Protein AF-A0A3B3WVB3-F1 (afdb_monomer)

Solvent-accessible surface area (backbone atoms only — not comparable to full-atom values): 8036 Å² total; per-residue (Å²): 135,64,78,87,47,50,48,36,30,40,28,69,39,79,25,58,67,78,44,79,56,101,88,48,78,43,59,56,75,70,96,62,85,46,55,27,73,80,72,82,45,94,49,14,42,35,35,38,33,52,75,89,47,76,46,78,79,45,75,54,79,73,88,63,89,49,87,64,60,77,67,52,72,73,58,56,55,59,60,57,53,55,56,53,51,53,54,52,52,54,51,50,52,49,50,47,50,53,49,50,48,55,45,50,54,49,55,49,48,52,56,56,53,53,55,58,61,58,61,59,60,59,60,60,54,59,59,57,66,74,63,60,90,132

Secondary structure (DSSP, 8-state):
--GGGEEEEETTEEE-EEEE-SS-EEE---SSPPPPTTSS-SSPEEEEEETTEEEEEEE-------TT----HHHHHHHHHHHHHHHHHHHHHHHHHHHHHHHHHHHHHHHHHHHHHHHHHHHHHHHHHSS---

Radius of gyration: 43.25 Å; Cα contacts (8 Å, |Δi|>4): 113; chains: 1; bounding box: 82×29×124 Å

Structure (mmCIF, N/CA/C/O backbone):
data_AF-A0A3B3WVB3-F1
#
_entry.id   AF-A0A3B3WVB3-F1
#
loop_
_atom_site.group_PDB
_atom_site.id
_atom_site.type_symbol
_atom_site.label_atom_id
_atom_site.label_alt_id
_atom_site.label_comp_id
_atom_site.label_asym_id
_atom_site.label_entity_id
_atom_site.label_seq_id
_atom_site.pdbx_PDB_ins_code
_atom_site.Cartn_x
_atom_site.Cartn_y
_atom_site.Cartn_z
_atom_site.occupancy
_atom_site.B_iso_or_equiv
_atom_site.auth_seq_id
_atom_site.auth_comp_id
_atom_site.auth_asym_id
_atom_site.auth_atom_id
_atom_site.pdbx_PDB_model_num
ATOM 1 N N . MET A 1 1 ? 21.097 -3.953 -38.690 1.00 52.19 1 MET A N 1
ATOM 2 C CA . MET A 1 1 ? 20.508 -3.409 -37.453 1.00 52.19 1 MET A CA 1
ATOM 3 C C . MET A 1 1 ? 21.150 -4.171 -36.307 1.00 52.19 1 MET A C 1
ATOM 5 O O . MET A 1 1 ? 20.924 -5.373 -36.227 1.00 52.19 1 MET A O 1
ATOM 9 N N . SER A 1 2 ? 22.062 -3.543 -35.557 1.00 60.41 2 SER A N 1
ATOM 10 C CA . SER A 1 2 ? 22.721 -4.203 -34.416 1.00 60.41 2 SER A CA 1
ATOM 11 C C . SER A 1 2 ? 21.809 -4.156 -33.194 1.00 60.41 2 SER A C 1
ATOM 13 O O . SER A 1 2 ? 21.059 -3.195 -33.027 1.00 60.41 2 SER A O 1
ATOM 15 N N . LYS A 1 3 ? 21.901 -5.164 -32.323 1.00 59.78 3 LYS A N 1
ATOM 16 C CA . LYS A 1 3 ? 21.184 -5.219 -31.040 1.00 59.78 3 LYS A CA 1
ATOM 17 C C . LYS A 1 3 ? 21.521 -4.018 -30.136 1.00 59.78 3 LYS A C 1
ATOM 19 O O . LYS A 1 3 ? 20.675 -3.591 -29.362 1.00 59.78 3 LYS A O 1
ATOM 24 N N . ASP A 1 4 ? 22.705 -3.427 -30.301 1.00 64.38 4 ASP A N 1
ATOM 25 C CA . ASP A 1 4 ? 23.217 -2.313 -29.483 1.00 64.38 4 ASP A CA 1
ATOM 26 C C . ASP A 1 4 ? 22.588 -0.941 -29.794 1.00 64.38 4 ASP A C 1
ATOM 28 O O . ASP A 1 4 ? 22.829 0.034 -29.079 1.00 64.38 4 ASP A O 1
ATOM 32 N N . GLU A 1 5 ? 21.797 -0.837 -30.867 1.00 70.44 5 GLU A N 1
ATOM 33 C CA . GLU A 1 5 ? 21.173 0.423 -31.294 1.00 70.44 5 GLU A CA 1
ATOM 34 C C . GLU A 1 5 ? 19.780 0.642 -30.675 1.00 70.44 5 GLU A C 1
ATOM 36 O O . GLU A 1 5 ? 19.206 1.726 -30.806 1.00 70.44 5 GLU A O 1
ATOM 41 N N . VAL A 1 6 ? 19.241 -0.361 -29.968 1.00 80.69 6 VAL A N 1
ATOM 42 C CA . VAL A 1 6 ? 17.904 -0.298 -29.368 1.00 80.69 6 VAL A CA 1
ATOM 43 C C . VAL A 1 6 ? 17.980 -0.294 -27.844 1.00 80.69 6 VAL A C 1
ATOM 45 O O . VAL A 1 6 ? 18.544 -1.202 -27.239 1.00 80.69 6 VAL A O 1
ATOM 48 N N . ARG A 1 7 ? 17.392 0.724 -27.212 1.00 85.44 7 ARG A N 1
ATOM 49 C CA . ARG A 1 7 ? 17.317 0.868 -25.751 1.00 85.44 7 ARG A CA 1
ATOM 50 C C . ARG A 1 7 ? 15.869 1.070 -25.336 1.00 85.44 7 ARG A C 1
ATOM 52 O O . ARG A 1 7 ? 15.182 1.892 -25.931 1.00 85.44 7 ARG A O 1
ATOM 59 N N . ALA A 1 8 ? 15.405 0.355 -24.319 1.00 88.00 8 ALA A N 1
ATOM 60 C CA . ALA A 1 8 ? 14.103 0.597 -23.708 1.00 88.00 8 ALA A CA 1
ATOM 61 C C . ALA A 1 8 ? 14.301 1.242 -22.333 1.00 88.00 8 ALA A C 1
ATOM 63 O O . ALA A 1 8 ? 15.262 0.938 -21.631 1.00 88.00 8 ALA A O 1
ATOM 64 N N . ARG A 1 9 ? 13.401 2.144 -21.955 1.00 87.81 9 ARG A N 1
ATOM 65 C CA . ARG A 1 9 ? 13.393 2.841 -20.670 1.00 87.81 9 ARG A CA 1
ATOM 66 C C . ARG A 1 9 ? 11.981 2.861 -20.120 1.00 87.81 9 ARG A C 1
ATOM 68 O O . ARG A 1 9 ? 11.043 3.174 -20.846 1.00 87.81 9 ARG A O 1
ATOM 75 N N . LEU A 1 10 ? 11.843 2.568 -18.839 1.00 88.69 10 LEU A N 1
ATOM 76 C CA . LEU A 1 10 ? 10.585 2.588 -18.121 1.00 88.69 10 LEU A CA 1
ATOM 77 C C . LEU A 1 10 ? 10.697 3.585 -16.969 1.00 88.69 10 LEU A C 1
ATOM 79 O O . LEU A 1 10 ? 11.383 3.319 -15.988 1.00 88.69 10 LEU A O 1
ATOM 83 N N . GLY A 1 11 ? 10.042 4.741 -17.093 1.00 85.75 11 GLY A N 1
ATOM 84 C CA . GLY A 1 11 ? 10.223 5.813 -16.113 1.00 85.75 11 GLY A CA 1
ATOM 85 C C . GLY A 1 11 ? 11.697 6.221 -16.014 1.00 85.75 11 GLY A C 1
ATOM 86 O O . GLY A 1 11 ? 12.328 6.489 -17.040 1.00 85.75 11 GLY A O 1
ATOM 87 N N . ASP A 1 12 ? 12.228 6.272 -14.794 1.00 83.50 12 ASP A N 1
ATOM 88 C CA . ASP A 1 12 ? 13.625 6.609 -14.488 1.00 83.50 12 ASP A CA 1
ATOM 89 C C . ASP A 1 12 ? 14.625 5.445 -14.637 1.00 83.50 12 ASP A C 1
ATOM 91 O O . ASP A 1 12 ? 15.833 5.677 -14.595 1.00 83.50 12 ASP A O 1
ATOM 95 N N . GLN A 1 13 ? 14.151 4.219 -14.876 1.00 83.62 13 GLN A N 1
ATOM 96 C CA . GLN A 1 13 ? 14.979 3.013 -14.997 1.00 83.62 13 GLN A CA 1
ATOM 97 C C . GLN A 1 13 ? 15.112 2.537 -16.450 1.00 83.62 13 GLN A C 1
ATOM 99 O O . GLN A 1 13 ? 14.151 2.538 -17.223 1.00 83.62 13 GLN A O 1
ATOM 104 N N . ASP A 1 14 ? 16.303 2.069 -16.831 1.00 84.38 14 ASP A N 1
ATOM 105 C CA . ASP A 1 14 ? 16.532 1.439 -18.136 1.00 84.38 14 ASP A CA 1
ATOM 106 C C . ASP A 1 14 ? 16.089 -0.038 -18.119 1.00 84.38 14 ASP A C 1
ATOM 108 O O . ASP A 1 14 ? 16.286 -0.758 -17.143 1.00 84.38 14 ASP A O 1
ATOM 112 N N . CYS A 1 15 ? 15.488 -0.496 -19.217 1.00 85.31 15 CYS A N 1
ATOM 113 C CA . CYS A 1 15 ? 14.965 -1.849 -19.391 1.00 85.31 15 CYS A CA 1
ATOM 114 C C . CYS A 1 15 ? 15.835 -2.590 -20.420 1.00 85.31 15 CYS A C 1
ATOM 116 O O . CYS A 1 15 ? 15.864 -2.232 -21.604 1.00 85.31 15 CYS A O 1
ATOM 118 N N . GLU A 1 16 ? 16.599 -3.593 -19.976 1.00 80.50 16 GLU A N 1
ATOM 119 C CA . GLU A 1 16 ? 17.573 -4.280 -20.832 1.00 80.50 16 GLU A CA 1
ATOM 120 C C . GLU A 1 16 ? 16.869 -5.140 -21.895 1.00 80.50 16 GLU A C 1
ATOM 122 O O . GLU A 1 16 ? 16.019 -5.984 -21.600 1.00 80.50 16 GLU A O 1
ATOM 127 N N . VAL A 1 17 ? 17.248 -4.949 -23.162 1.00 82.56 17 VAL A N 1
ATOM 128 C CA . VAL A 1 17 ? 16.674 -5.683 -24.294 1.00 82.56 17 VAL A CA 1
ATOM 129 C C . VAL A 1 17 ? 17.338 -7.058 -24.414 1.00 82.56 17 VAL A C 1
ATOM 131 O O . VAL A 1 17 ? 18.475 -7.189 -24.877 1.00 82.56 17 VAL A O 1
ATOM 134 N N . LYS A 1 18 ? 16.619 -8.117 -24.028 1.00 76.06 18 LYS A N 1
ATOM 135 C CA . LYS A 1 18 ? 17.126 -9.498 -24.085 1.00 76.06 18 LYS A CA 1
ATOM 136 C C . LYS A 1 18 ? 17.084 -10.053 -25.505 1.00 76.06 18 LYS A C 1
ATOM 138 O O . LYS A 1 18 ? 18.097 -10.567 -25.991 1.00 76.06 18 LYS A O 1
ATOM 143 N N . THR A 1 19 ? 15.964 -9.860 -26.197 1.00 71.06 19 THR A N 1
ATOM 144 C CA . THR A 1 19 ? 15.751 -10.385 -27.551 1.00 71.06 19 THR A CA 1
ATOM 145 C C . THR A 1 19 ? 15.256 -9.285 -28.473 1.00 71.06 19 THR A C 1
ATOM 147 O O . THR A 1 19 ? 14.288 -8.593 -28.165 1.00 71.06 19 THR A O 1
ATOM 150 N N . LEU A 1 20 ? 15.919 -9.154 -29.620 1.00 71.81 20 LEU A N 1
ATOM 151 C CA . LEU A 1 20 ? 15.494 -8.293 -30.713 1.00 71.81 20 LEU A CA 1
ATOM 152 C C . LEU A 1 20 ? 15.250 -9.179 -31.933 1.00 71.81 20 LEU A C 1
ATOM 154 O O . LEU A 1 20 ? 16.194 -9.695 -32.529 1.00 71.81 20 LEU A O 1
ATOM 158 N N . ASP A 1 21 ? 13.982 -9.368 -32.272 1.00 73.69 21 ASP A N 1
ATOM 159 C CA . ASP A 1 21 ? 13.562 -9.953 -33.539 1.00 73.69 21 ASP A CA 1
ATOM 160 C C . ASP A 1 21 ? 13.239 -8.829 -34.543 1.00 73.69 21 ASP A C 1
ATOM 162 O O . ASP A 1 21 ? 13.181 -7.650 -34.193 1.00 73.69 21 ASP A O 1
ATOM 166 N N . ARG A 1 22 ? 13.008 -9.166 -35.816 1.00 70.88 22 ARG A N 1
ATOM 167 C CA . ARG A 1 22 ? 12.705 -8.189 -36.879 1.00 70.88 22 ARG A CA 1
ATOM 168 C C . ARG A 1 22 ? 11.454 -7.351 -36.597 1.00 70.88 22 ARG A C 1
ATOM 170 O O . ARG A 1 22 ? 11.323 -6.269 -37.157 1.00 70.88 22 ARG A O 1
ATOM 177 N N . THR A 1 23 ? 10.535 -7.871 -35.785 1.00 74.62 23 THR A N 1
ATOM 178 C CA . THR A 1 23 ? 9.225 -7.262 -35.492 1.00 74.62 23 THR A CA 1
ATOM 179 C C . THR A 1 23 ? 8.881 -7.206 -34.004 1.00 74.62 23 THR A C 1
ATOM 181 O O . THR A 1 23 ? 7.932 -6.520 -33.640 1.00 74.62 23 THR A O 1
ATOM 184 N N . HIS A 1 24 ? 9.646 -7.883 -33.142 1.00 79.06 24 HIS A N 1
ATOM 185 C CA . HIS A 1 24 ? 9.355 -7.984 -31.714 1.00 79.06 24 HIS A CA 1
ATOM 186 C C . HIS A 1 24 ? 10.592 -7.654 -30.888 1.00 79.06 24 HIS A C 1
ATOM 188 O O . HIS A 1 24 ? 11.691 -8.139 -31.160 1.00 79.06 24 HIS A O 1
ATOM 194 N N . LEU A 1 25 ? 10.393 -6.847 -29.853 1.00 81.81 25 LEU A N 1
ATOM 195 C CA . LEU A 1 25 ? 11.404 -6.526 -28.861 1.00 81.81 25 LEU A CA 1
ATOM 196 C C . LEU A 1 25 ? 10.938 -7.057 -27.512 1.00 81.81 25 LEU A C 1
ATOM 198 O O . LEU A 1 25 ? 9.838 -6.738 -27.066 1.00 81.81 25 LEU A O 1
ATOM 202 N N . TYR A 1 26 ? 11.793 -7.848 -26.872 1.00 84.12 26 TYR A N 1
ATOM 203 C CA . TYR A 1 26 ? 11.565 -8.358 -25.527 1.00 84.12 26 TYR A CA 1
ATOM 204 C C . TYR A 1 26 ? 12.550 -7.704 -24.570 1.00 84.12 26 TYR A C 1
ATOM 206 O O . TYR A 1 26 ? 13.771 -7.832 -24.724 1.00 84.12 26 TYR A O 1
ATOM 214 N N . CYS A 1 27 ? 12.004 -7.015 -23.578 1.00 85.75 27 CYS A N 1
ATOM 215 C CA . CYS A 1 27 ? 12.748 -6.366 -22.514 1.00 85.75 27 CYS A CA 1
ATOM 216 C C . CYS A 1 27 ? 12.283 -6.901 -21.158 1.00 85.75 27 CYS A C 1
ATOM 218 O O . CYS A 1 27 ? 11.111 -7.247 -20.996 1.00 85.75 27 CYS A O 1
ATOM 220 N N . GLU A 1 28 ? 13.208 -6.995 -20.209 1.00 84.81 28 GLU A N 1
ATOM 221 C CA . GLU A 1 28 ? 12.916 -7.480 -18.863 1.00 84.81 28 GLU A CA 1
ATOM 222 C C . GLU A 1 28 ? 12.619 -6.290 -17.939 1.00 84.81 28 GLU A C 1
ATOM 224 O O . GLU A 1 28 ? 13.526 -5.496 -17.673 1.00 84.81 28 GLU A O 1
ATOM 229 N N . PRO A 1 29 ? 11.360 -6.115 -17.496 1.00 84.38 29 PRO A N 1
ATOM 230 C CA . PRO A 1 29 ? 10.999 -5.009 -16.622 1.00 84.38 29 PRO A CA 1
ATOM 231 C C . PRO A 1 29 ? 11.714 -5.100 -15.260 1.00 84.38 29 PRO A C 1
ATOM 233 O O . PRO A 1 29 ? 11.936 -6.206 -14.767 1.00 84.38 29 PRO A O 1
ATOM 236 N N . PRO A 1 30 ? 12.029 -3.963 -14.610 1.00 83.25 30 PRO A N 1
ATOM 237 C CA . PRO A 1 30 ? 12.534 -3.963 -13.239 1.00 83.25 30 PRO A CA 1
ATOM 238 C C . PRO A 1 30 ? 11.512 -4.579 -12.273 1.00 83.25 30 PRO A C 1
ATOM 240 O O . PRO A 1 30 ? 10.304 -4.443 -12.477 1.00 83.25 30 PRO A O 1
ATOM 243 N N . GLU A 1 31 ? 12.009 -5.223 -11.209 1.00 80.12 31 GLU A N 1
ATOM 244 C CA . GLU A 1 31 ? 11.203 -5.926 -10.193 1.00 80.12 31 GLU A CA 1
ATOM 245 C C . GLU A 1 31 ? 10.248 -4.986 -9.440 1.00 80.12 31 GLU A C 1
ATOM 247 O O . GLU A 1 31 ? 9.122 -5.359 -9.124 1.00 80.12 31 GLU A O 1
ATOM 252 N N . ASN A 1 32 ? 10.678 -3.743 -9.203 1.00 79.25 32 ASN A N 1
ATOM 253 C CA . ASN A 1 32 ? 9.873 -2.703 -8.570 1.00 79.25 32 ASN A CA 1
ATOM 254 C C . ASN A 1 32 ? 9.501 -1.625 -9.589 1.00 79.25 32 ASN A C 1
ATOM 256 O O . ASN A 1 32 ? 10.335 -1.236 -10.410 1.00 79.25 32 ASN A O 1
ATOM 260 N N . GLN A 1 33 ? 8.269 -1.116 -9.502 1.00 80.62 33 GLN A N 1
ATOM 261 C CA . GLN A 1 33 ? 7.782 -0.068 -10.395 1.00 80.62 33 GLN A CA 1
ATOM 262 C C . GLN A 1 33 ? 8.603 1.228 -10.212 1.00 80.62 33 GLN A C 1
ATOM 264 O O . GLN A 1 33 ? 8.625 1.776 -9.107 1.00 80.62 33 GLN A O 1
ATOM 269 N N . PRO A 1 34 ? 9.278 1.719 -11.270 1.00 79.75 34 PRO A N 1
ATOM 270 C CA . PRO A 1 34 ? 10.080 2.939 -11.218 1.00 79.75 34 PRO A CA 1
ATOM 271 C C . PRO A 1 34 ? 9.225 4.204 -11.132 1.00 79.75 34 PRO A C 1
ATOM 273 O O . PRO A 1 34 ? 8.050 4.212 -11.510 1.00 79.75 34 PRO A O 1
ATOM 276 N N . LEU A 1 35 ? 9.839 5.298 -10.680 1.00 76.50 35 LEU A N 1
ATOM 277 C CA . LEU A 1 35 ? 9.194 6.609 -10.627 1.00 76.50 35 LEU A CA 1
ATOM 278 C C . LEU A 1 35 ? 9.106 7.215 -12.036 1.00 76.50 35 LEU A C 1
ATOM 280 O O . LEU A 1 35 ? 9.866 6.875 -12.948 1.00 76.50 35 LEU A O 1
ATOM 284 N N . SER A 1 36 ? 8.164 8.139 -12.238 1.00 79.50 36 SER A N 1
ATOM 285 C CA . SER A 1 36 ? 8.129 8.910 -13.480 1.00 79.50 36 SER A CA 1
ATOM 286 C C . SER A 1 36 ? 9.324 9.869 -13.549 1.00 79.50 36 SER A C 1
ATOM 288 O O . SER A 1 36 ? 9.670 10.521 -12.567 1.00 79.50 36 SER A O 1
ATOM 290 N N . VAL A 1 37 ? 9.945 9.981 -14.729 1.00 75.62 37 VAL A N 1
ATOM 291 C CA . VAL A 1 37 ? 11.120 10.853 -14.955 1.00 75.62 37 VAL A CA 1
ATOM 292 C C . VAL A 1 37 ? 10.814 12.317 -14.645 1.00 75.62 37 VAL A C 1
ATOM 294 O O . VAL A 1 37 ? 11.661 13.032 -14.120 1.00 75.62 37 VAL A O 1
ATOM 297 N N . ASP A 1 38 ? 9.600 12.755 -14.973 1.00 70.69 38 ASP A N 1
ATOM 298 C CA . ASP A 1 38 ? 9.217 14.166 -14.934 1.00 70.69 38 ASP A CA 1
ATOM 299 C C . ASP A 1 38 ? 8.469 14.543 -13.643 1.00 70.69 38 ASP A C 1
ATOM 301 O O . ASP A 1 38 ? 8.072 15.696 -13.483 1.00 70.69 38 ASP A O 1
ATOM 305 N N . GLY A 1 39 ? 8.206 13.582 -12.742 1.00 67.69 39 GLY A N 1
ATOM 306 C CA . GLY A 1 39 ? 7.404 13.786 -11.526 1.00 67.69 39 GLY A CA 1
ATOM 307 C C . GLY A 1 39 ? 5.964 14.262 -11.780 1.00 67.69 39 GLY A C 1
ATOM 308 O O . GLY A 1 39 ? 5.241 14.590 -10.844 1.00 67.69 39 GLY A O 1
ATOM 309 N N . SER A 1 40 ? 5.547 14.328 -13.047 1.00 67.12 40 SER A N 1
ATOM 310 C CA . SER A 1 40 ? 4.257 14.856 -13.496 1.00 67.12 40 SER A CA 1
ATOM 311 C C . SER A 1 40 ? 3.137 13.823 -13.418 1.00 67.12 40 SER A C 1
ATOM 313 O O . SER A 1 40 ? 1.964 14.182 -13.375 1.00 67.12 40 SER A O 1
ATOM 315 N N . SER A 1 41 ? 3.501 12.542 -13.428 1.00 66.25 41 SER A N 1
ATOM 316 C CA . SER A 1 41 ? 2.580 11.409 -13.430 1.00 66.25 41 SER A CA 1
ATOM 317 C C . SER A 1 41 ? 2.965 10.434 -12.328 1.00 66.25 41 SER A C 1
ATOM 319 O O . SER A 1 41 ? 4.145 10.189 -12.091 1.00 66.25 41 SER A O 1
ATOM 321 N N . GLU A 1 42 ? 1.976 9.847 -11.668 1.00 72.38 42 GLU A N 1
ATOM 322 C CA . GLU A 1 42 ? 2.197 8.816 -10.645 1.00 72.38 42 GLU A CA 1
ATOM 323 C C . GLU A 1 42 ? 2.680 7.487 -11.262 1.00 72.38 42 GLU A C 1
ATOM 325 O O . GLU A 1 42 ? 3.256 6.645 -10.583 1.00 72.38 42 GLU A O 1
ATOM 330 N N . LEU A 1 43 ? 2.493 7.323 -12.577 1.00 80.81 43 LEU A N 1
ATOM 331 C CA . LEU A 1 43 ? 2.819 6.119 -13.339 1.00 80.81 43 LEU A CA 1
ATOM 332 C C . LEU A 1 43 ? 4.044 6.342 -14.253 1.00 80.81 43 LEU A C 1
ATOM 334 O O . LEU A 1 43 ? 4.123 7.382 -14.920 1.00 80.81 43 LEU A O 1
ATOM 338 N N . PRO A 1 44 ? 4.982 5.378 -14.344 1.00 84.88 44 PRO A N 1
ATOM 339 C CA . PRO A 1 44 ? 6.100 5.430 -15.277 1.00 84.88 44 PRO A CA 1
ATOM 340 C C . PRO A 1 44 ? 5.636 5.217 -16.723 1.00 84.88 44 PRO A C 1
ATOM 342 O O . PRO A 1 44 ? 4.753 4.407 -17.009 1.00 84.88 44 PRO A O 1
ATOM 345 N N . MET A 1 45 ? 6.275 5.925 -17.657 1.00 86.06 45 MET A N 1
ATOM 346 C CA . MET A 1 45 ? 6.034 5.778 -19.093 1.00 86.06 45 MET A CA 1
ATOM 347 C C . MET A 1 45 ? 7.105 4.894 -19.732 1.00 86.06 45 MET A C 1
ATOM 349 O O . MET A 1 45 ? 8.297 5.089 -19.483 1.00 86.06 45 MET A O 1
ATOM 353 N N . LEU A 1 46 ? 6.684 3.950 -20.575 1.00 87.19 46 LEU A N 1
ATOM 354 C CA . LEU A 1 46 ? 7.580 3.104 -21.355 1.00 87.19 46 LEU A CA 1
ATOM 355 C C . LEU A 1 46 ? 7.984 3.822 -22.648 1.00 87.19 46 LEU A C 1
ATOM 357 O O . LEU A 1 46 ? 7.141 4.130 -23.493 1.00 87.19 46 LEU A O 1
ATOM 361 N N . LYS A 1 47 ? 9.283 4.070 -22.801 1.00 88.38 47 LYS A N 1
ATOM 362 C CA . LYS A 1 47 ? 9.907 4.719 -23.956 1.00 88.38 47 LYS A CA 1
ATOM 363 C C . LYS A 1 47 ? 10.901 3.766 -24.609 1.00 88.38 47 LYS A C 1
ATOM 365 O O . LYS A 1 47 ? 11.723 3.159 -23.927 1.00 88.38 47 LYS A O 1
ATOM 370 N N . VAL A 1 48 ? 10.864 3.655 -25.931 1.00 88.62 48 VAL A N 1
ATOM 371 C CA . VAL A 1 48 ? 11.805 2.843 -26.713 1.00 88.62 48 VAL A CA 1
ATOM 372 C C . VAL A 1 48 ? 12.580 3.745 -27.662 1.00 88.62 48 VAL A C 1
ATOM 374 O O . VAL A 1 48 ? 12.007 4.548 -28.391 1.00 88.62 48 VAL A O 1
ATOM 377 N N . PHE A 1 49 ? 13.896 3.594 -27.659 1.00 86.00 49 PHE A N 1
ATOM 378 C CA . PHE A 1 49 ? 14.842 4.330 -28.481 1.00 86.00 49 PHE A CA 1
ATOM 379 C C . PHE A 1 49 ? 15.450 3.373 -29.501 1.00 86.00 49 PHE A C 1
ATOM 381 O O . PHE A 1 49 ? 16.091 2.398 -29.123 1.00 86.00 49 PHE A O 1
ATOM 388 N N . MET A 1 50 ? 15.260 3.649 -30.788 1.00 82.88 50 MET A N 1
ATOM 389 C CA . MET A 1 50 ? 15.834 2.907 -31.913 1.00 82.88 50 MET A CA 1
ATOM 390 C C . MET A 1 50 ? 16.715 3.867 -32.715 1.00 82.88 50 MET A C 1
ATOM 392 O O . MET A 1 50 ? 16.235 4.598 -33.587 1.00 82.88 50 MET A O 1
ATOM 396 N N . GLY A 1 51 ? 18.003 3.930 -32.376 1.00 79.88 51 GLY A N 1
ATOM 397 C CA . GLY A 1 51 ? 18.931 4.910 -32.942 1.00 79.88 51 GLY A CA 1
ATOM 398 C C . GLY A 1 51 ? 18.510 6.348 -32.614 1.00 79.88 51 GLY A C 1
ATOM 399 O O . GLY A 1 51 ? 18.715 6.820 -31.499 1.00 79.88 51 GLY A O 1
ATOM 400 N N . LYS A 1 52 ? 17.918 7.054 -33.589 1.00 79.62 52 LYS A N 1
ATOM 401 C CA . LYS A 1 52 ? 17.391 8.429 -33.434 1.00 79.62 52 LYS A CA 1
ATOM 402 C C . LYS A 1 52 ? 15.872 8.502 -33.266 1.00 79.62 52 LYS A C 1
ATOM 404 O O . LYS A 1 52 ? 15.340 9.587 -33.053 1.00 79.62 52 LYS A O 1
ATOM 409 N N . LEU A 1 53 ? 15.174 7.381 -33.419 1.00 82.62 53 LEU A N 1
ATOM 410 C CA . LEU A 1 53 ? 13.728 7.325 -33.275 1.00 82.62 53 LEU A CA 1
ATOM 411 C C . LEU A 1 53 ? 13.381 7.036 -31.814 1.00 82.62 53 LEU A C 1
ATOM 413 O O . LEU A 1 53 ? 13.852 6.046 -31.260 1.00 82.62 53 LEU A O 1
ATOM 417 N N . GLN A 1 54 ? 12.549 7.880 -31.211 1.00 86.12 54 GLN A N 1
ATOM 418 C CA . GLN A 1 54 ? 11.944 7.626 -29.906 1.00 86.12 54 GLN A CA 1
ATOM 419 C C . GLN A 1 54 ? 10.463 7.305 -30.106 1.00 86.12 54 GLN A C 1
ATOM 421 O O . GLN A 1 54 ? 9.760 8.029 -30.812 1.00 86.12 54 GLN A O 1
ATOM 426 N N . VAL A 1 55 ? 10.005 6.224 -29.483 1.00 86.31 55 VAL A N 1
ATOM 427 C CA . VAL A 1 55 ? 8.610 5.787 -29.488 1.00 86.31 55 VAL A CA 1
ATOM 428 C C . VAL A 1 55 ? 8.135 5.672 -28.048 1.00 86.31 55 VAL A C 1
ATOM 430 O O . VAL A 1 55 ? 8.719 4.933 -27.255 1.00 86.31 55 VAL A O 1
ATOM 433 N N . ASP A 1 56 ? 7.062 6.382 -27.723 1.00 87.06 56 ASP A N 1
ATOM 434 C CA . ASP A 1 56 ? 6.424 6.315 -26.413 1.00 87.06 56 ASP A CA 1
ATOM 435 C C . ASP A 1 56 ? 5.266 5.305 -26.487 1.00 87.06 56 ASP A C 1
ATOM 437 O O . ASP A 1 56 ? 4.322 5.483 -27.256 1.00 87.06 56 ASP A O 1
ATOM 441 N N . LEU A 1 57 ? 5.360 4.215 -25.722 1.00 85.44 57 LEU A N 1
ATOM 442 C CA . LEU A 1 57 ? 4.385 3.115 -25.731 1.00 85.44 57 LEU A CA 1
ATOM 443 C C . LEU A 1 57 ? 3.228 3.331 -24.742 1.00 85.44 57 LEU A C 1
ATOM 445 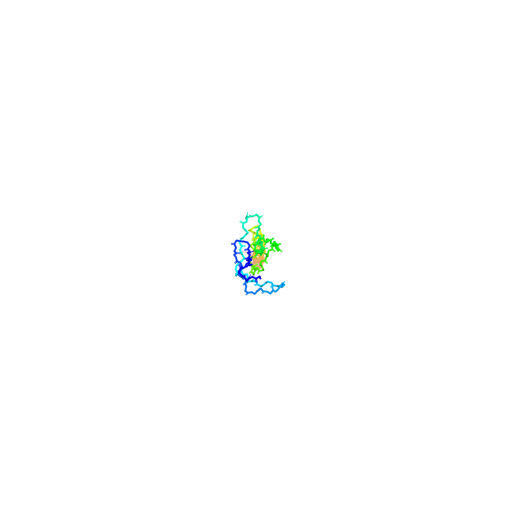O O . LEU A 1 57 ? 2.193 2.680 -24.866 1.00 85.44 57 LEU A O 1
ATOM 449 N N . GLY A 1 58 ? 3.384 4.255 -23.790 1.00 85.19 58 GLY A N 1
ATOM 450 C CA . GLY A 1 58 ? 2.346 4.642 -22.831 1.00 85.19 58 GLY A CA 1
ATOM 451 C C . GLY A 1 58 ? 2.708 4.373 -21.369 1.00 85.19 58 GLY A C 1
ATOM 452 O O . GLY A 1 58 ? 3.843 4.019 -21.042 1.00 85.19 58 GLY A O 1
ATOM 453 N N . LEU A 1 59 ? 1.736 4.606 -20.483 1.00 86.75 59 LEU A N 1
ATOM 454 C CA . LEU A 1 59 ? 1.872 4.455 -19.032 1.00 86.75 59 LEU A CA 1
ATOM 455 C C . LEU A 1 59 ? 1.764 2.982 -18.630 1.00 86.75 59 LEU A C 1
ATOM 457 O O . LEU A 1 59 ? 0.876 2.273 -19.101 1.00 86.75 59 LEU A O 1
ATOM 461 N N . VAL A 1 60 ? 2.643 2.542 -17.732 1.00 83.94 60 VAL A N 1
ATOM 462 C CA . VAL A 1 60 ? 2.669 1.170 -17.219 1.00 83.94 60 VAL A CA 1
ATOM 463 C C . VAL A 1 60 ? 2.338 1.186 -15.736 1.00 83.94 60 VAL A C 1
ATOM 465 O O . VAL A 1 60 ? 3.016 1.842 -14.944 1.00 83.94 60 VAL A O 1
ATOM 468 N N . GLN A 1 61 ? 1.309 0.432 -15.365 1.00 82.56 61 GLN A N 1
ATOM 469 C CA . GLN A 1 61 ? 0.949 0.174 -13.980 1.00 82.56 61 GLN A CA 1
ATOM 470 C C . GLN A 1 61 ? 1.338 -1.254 -13.627 1.00 82.56 61 GLN A C 1
ATOM 472 O O . GLN A 1 61 ? 0.958 -2.187 -14.332 1.00 82.56 61 GLN A O 1
ATOM 477 N N . TYR A 1 62 ? 2.109 -1.419 -12.557 1.00 81.81 62 TYR A N 1
ATOM 478 C CA . TYR A 1 62 ? 2.367 -2.742 -12.012 1.00 81.81 62 TYR A CA 1
ATOM 479 C C . TYR A 1 62 ? 1.194 -3.078 -11.108 1.00 81.81 62 TYR A C 1
ATOM 481 O O . TYR A 1 62 ? 0.802 -2.254 -10.275 1.00 81.81 62 TYR A O 1
ATOM 489 N N . ASP A 1 63 ? 0.656 -4.283 -11.270 1.00 71.31 63 ASP A N 1
ATOM 490 C CA . ASP A 1 63 ? -0.215 -4.871 -10.262 1.00 71.31 63 ASP A CA 1
ATOM 491 C C . ASP A 1 63 ? 0.673 -5.148 -9.052 1.00 71.31 63 ASP A C 1
ATOM 493 O O . ASP A 1 63 ? 1.336 -6.175 -8.925 1.00 71.31 63 ASP A O 1
ATOM 497 N N . SER A 1 64 ? 0.803 -4.138 -8.203 1.00 62.06 64 SER A N 1
ATOM 498 C CA . SER A 1 64 ? 1.330 -4.363 -6.878 1.00 62.06 64 SER A CA 1
ATOM 499 C C . SER A 1 64 ? 0.240 -5.125 -6.144 1.00 62.06 64 SER A C 1
ATOM 501 O O . SER A 1 64 ? -0.886 -4.635 -6.042 1.00 62.06 64 SER A O 1
ATOM 503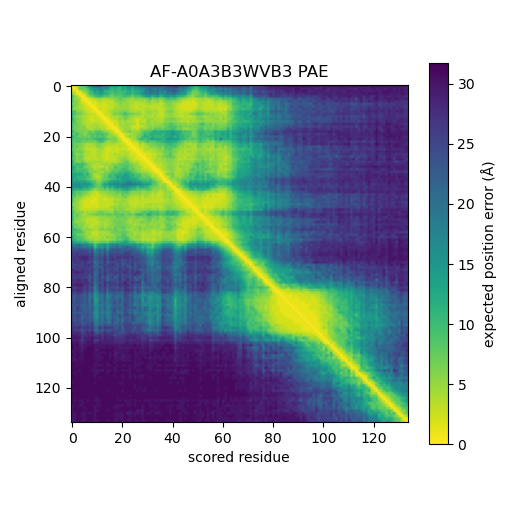 N N . ASP A 1 65 ? 0.595 -6.270 -5.556 1.00 54.34 65 ASP A N 1
ATOM 504 C CA . ASP A 1 65 ? -0.133 -6.897 -4.445 1.00 54.34 65 ASP A CA 1
ATOM 505 C C . ASP A 1 65 ? -0.097 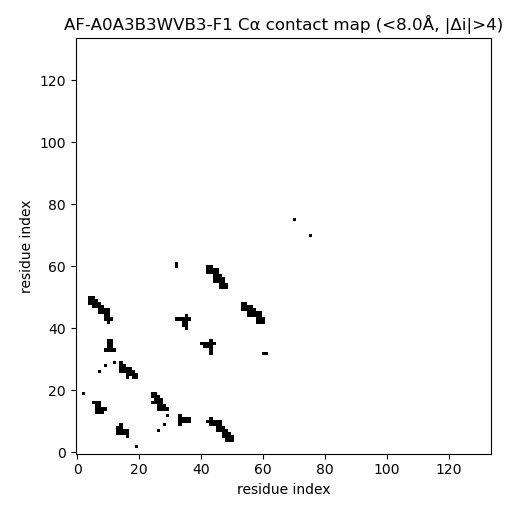-5.975 -3.206 1.00 54.34 65 ASP A C 1
ATOM 507 O O . ASP A 1 65 ? 0.150 -6.373 -2.066 1.00 54.34 65 ASP A O 1
ATOM 511 N N . SER A 1 66 ? -0.366 -4.688 -3.415 1.00 52.97 66 SER A N 1
ATOM 512 C CA . SER A 1 66 ? -0.857 -3.760 -2.431 1.00 52.97 66 SER A CA 1
ATOM 513 C C . SER A 1 66 ? -2.288 -4.196 -2.090 1.00 52.97 66 SER A C 1
ATOM 515 O O . SER A 1 66 ? -3.276 -3.495 -2.263 1.00 52.97 66 SER A O 1
ATOM 517 N N . LEU A 1 67 ? -2.385 -5.361 -1.441 1.00 50.94 67 LEU A N 1
ATOM 518 C CA . LEU A 1 67 ? -3.456 -5.670 -0.492 1.00 50.94 67 LEU A CA 1
ATOM 51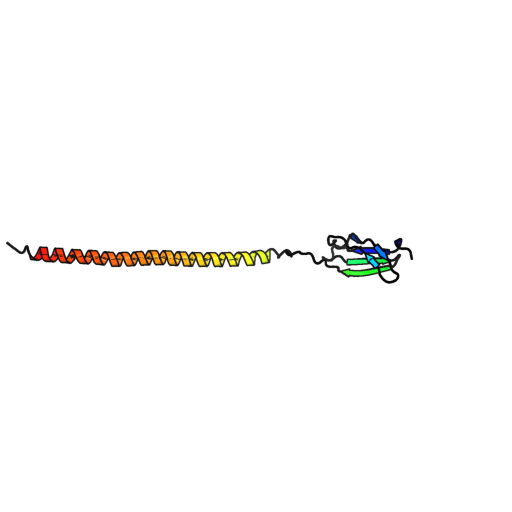9 C C . LEU A 1 67 ? -3.540 -4.603 0.618 1.00 50.94 67 LEU A C 1
ATOM 521 O O . LEU A 1 67 ? -4.475 -4.587 1.414 1.00 50.94 67 LEU A O 1
ATOM 525 N N . LEU A 1 68 ? -2.565 -3.693 0.654 1.00 51.88 68 LEU A N 1
ATOM 526 C CA . LEU A 1 68 ? -2.636 -2.384 1.265 1.00 51.88 68 LEU A CA 1
ATOM 527 C C . LEU A 1 68 ? -2.425 -1.291 0.210 1.00 51.88 68 LEU A C 1
ATOM 529 O O . LEU A 1 68 ? -1.481 -0.509 0.306 1.00 51.88 68 LEU A O 1
ATOM 533 N N . SER A 1 69 ? -3.321 -1.174 -0.773 1.00 52.09 69 SER A N 1
ATOM 534 C CA . SER A 1 69 ? -3.665 0.145 -1.305 1.00 52.09 69 SER A CA 1
ATOM 535 C C . SER A 1 69 ? -3.807 1.031 -0.068 1.00 52.09 69 SER A C 1
ATOM 537 O O . SER A 1 69 ? -4.595 0.645 0.805 1.00 52.09 69 SER A O 1
ATOM 539 N N . PRO A 1 70 ? -2.990 2.084 0.112 1.00 58.09 70 PRO A N 1
ATOM 540 C CA . PRO A 1 70 ? -2.962 2.853 1.342 1.00 58.09 70 PRO A CA 1
ATOM 541 C C . PRO A 1 70 ? -4.350 3.443 1.508 1.00 58.09 70 PRO A C 1
ATOM 543 O O . PRO A 1 70 ? -4.695 4.441 0.881 1.00 58.09 70 PRO A O 1
ATOM 546 N N . ILE A 1 71 ? -5.182 2.747 2.286 1.00 57.03 71 ILE A N 1
ATOM 547 C CA . ILE A 1 71 ? -6.535 3.165 2.591 1.00 57.03 71 ILE A CA 1
ATOM 548 C C . ILE A 1 71 ? -6.327 4.561 3.159 1.00 57.03 71 ILE A C 1
ATOM 550 O O . ILE A 1 71 ? -5.627 4.677 4.172 1.00 57.03 71 ILE A O 1
ATOM 554 N N . PRO A 1 72 ? -6.820 5.618 2.487 1.00 59.47 72 PRO A N 1
ATOM 555 C CA . PRO A 1 72 ? -6.549 6.978 2.910 1.00 59.47 72 PRO A CA 1
ATOM 556 C C . PRO A 1 72 ? -6.905 7.058 4.389 1.00 59.47 72 PRO A C 1
ATOM 558 O O . PRO A 1 72 ? -7.932 6.516 4.792 1.00 59.47 72 PRO A O 1
ATOM 561 N N . LEU A 1 73 ? -6.061 7.692 5.205 1.00 57.91 73 LEU A N 1
ATOM 562 C CA . LEU A 1 73 ? -6.228 7.797 6.666 1.00 57.91 73 LEU A CA 1
ATOM 563 C C . LEU A 1 73 ? -7.677 8.148 7.081 1.00 57.91 73 LEU A C 1
ATOM 565 O O . LEU A 1 73 ? -8.166 7.723 8.124 1.00 57.91 73 LEU A O 1
ATOM 569 N N . VAL A 1 74 ? -8.393 8.860 6.207 1.00 53.12 74 VAL A N 1
ATOM 570 C CA . VAL A 1 74 ? -9.820 9.200 6.288 1.00 53.12 74 VAL A CA 1
ATOM 571 C C . VAL A 1 74 ? -10.750 7.970 6.360 1.00 53.12 74 VAL A C 1
ATOM 573 O O . VAL A 1 74 ? -11.693 7.956 7.148 1.00 53.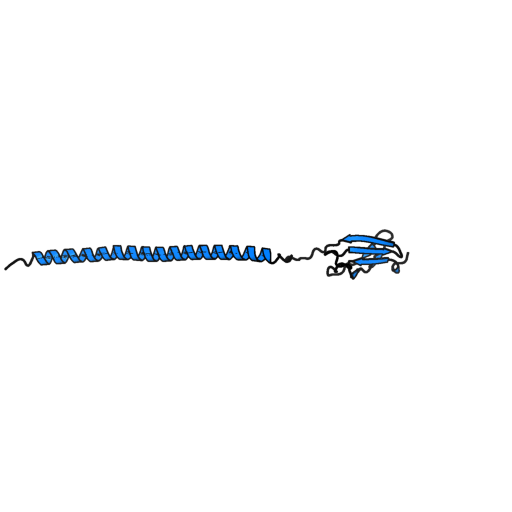12 74 VAL A O 1
ATOM 576 N N . ALA A 1 75 ? -10.489 6.912 5.592 1.00 56.59 75 ALA A N 1
ATOM 577 C CA . ALA A 1 75 ? -11.280 5.683 5.576 1.00 56.59 75 ALA A CA 1
ATOM 578 C C . ALA A 1 75 ? -10.974 4.750 6.767 1.00 56.59 75 ALA A C 1
ATOM 580 O O . ALA A 1 75 ? -11.881 4.059 7.235 1.00 56.59 75 ALA A O 1
ATOM 581 N N . GLN A 1 76 ? -9.769 4.796 7.351 1.00 54.56 76 GLN A N 1
ATOM 582 C CA . GLN A 1 76 ? -9.450 4.049 8.583 1.00 54.56 76 GLN A CA 1
ATOM 583 C C . GLN A 1 76 ? -10.262 4.540 9.792 1.00 54.56 76 GLN A C 1
ATOM 585 O O . GLN A 1 76 ? -10.728 3.742 10.608 1.00 54.56 76 GLN A O 1
ATOM 590 N N . ILE A 1 77 ? -10.487 5.854 9.884 1.00 54.44 77 ILE A N 1
ATOM 591 C CA . ILE A 1 77 ? -11.254 6.470 10.977 1.00 54.44 77 ILE A CA 1
ATOM 592 C C . ILE A 1 77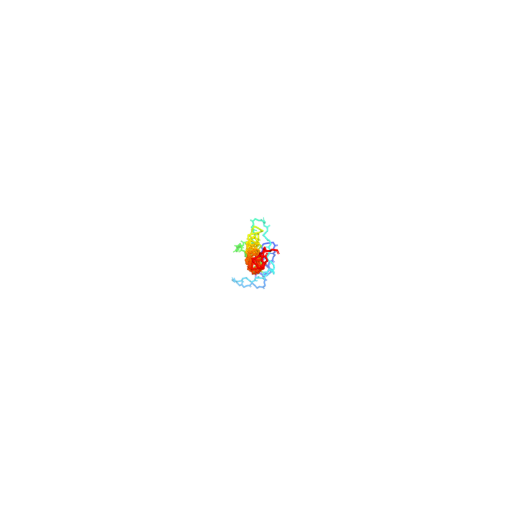 ? -12.734 6.045 10.919 1.00 54.44 77 ILE A C 1
ATOM 594 O O . ILE A 1 77 ? -13.378 5.888 11.959 1.00 54.44 77 ILE A O 1
ATOM 598 N N . SER A 1 78 ? -13.262 5.773 9.720 1.00 54.44 78 SER A N 1
ATOM 599 C CA . SER A 1 78 ? -14.659 5.360 9.529 1.00 54.44 78 SER A CA 1
ATOM 600 C C . SER A 1 78 ? -14.960 3.943 10.038 1.00 54.44 78 SER A C 1
ATOM 602 O O . SER A 1 78 ? -16.031 3.702 10.597 1.00 54.44 78 SER A O 1
ATOM 604 N N . LEU A 1 79 ? -14.000 3.017 9.929 1.00 59.81 79 LEU A N 1
ATOM 605 C CA . LEU A 1 79 ? -14.193 1.625 10.343 1.00 59.81 79 LEU A CA 1
ATOM 606 C C . LEU A 1 79 ? -14.019 1.442 11.863 1.00 59.81 79 LEU A C 1
ATOM 608 O O . LEU A 1 79 ? -14.719 0.639 12.481 1.00 59.81 79 LEU A O 1
ATOM 612 N N . GLY A 1 80 ? -13.140 2.233 12.489 1.00 61.56 80 GLY A N 1
ATOM 613 C CA . GLY A 1 80 ? -12.916 2.194 13.939 1.00 61.56 80 GLY A CA 1
ATOM 614 C C . GLY A 1 80 ? -14.082 2.758 14.760 1.00 61.56 80 GLY A C 1
ATOM 615 O O . GLY A 1 80 ? -14.431 2.209 15.808 1.00 61.56 80 GLY A O 1
ATOM 616 N N . ALA A 1 81 ? -14.732 3.819 14.269 1.00 67.12 81 ALA A N 1
ATOM 617 C CA . ALA A 1 81 ? -15.847 4.454 14.971 1.00 67.12 81 ALA A CA 1
ATOM 618 C C . ALA A 1 81 ? -17.080 3.535 15.070 1.00 67.12 81 ALA A C 1
ATOM 620 O O . ALA A 1 81 ? -17.727 3.482 16.117 1.00 67.12 81 ALA A O 1
ATOM 621 N N . GLY A 1 82 ? -17.376 2.761 14.019 1.00 76.56 82 GLY A N 1
ATOM 622 C CA . GLY A 1 82 ? -18.522 1.846 13.999 1.00 76.56 82 GLY A CA 1
ATOM 623 C C . GLY A 1 82 ? -18.420 0.732 15.045 1.00 76.56 82 GLY A C 1
ATOM 624 O O . GLY A 1 82 ? -19.364 0.500 15.804 1.00 76.56 82 GLY A O 1
ATOM 625 N N . ALA A 1 83 ? -17.254 0.086 15.150 1.00 83.94 83 ALA A N 1
ATOM 626 C CA . ALA A 1 83 ? -17.033 -0.988 16.118 1.00 83.94 83 ALA A CA 1
ATOM 627 C C . ALA A 1 83 ? -17.162 -0.492 17.570 1.00 83.94 83 ALA A C 1
ATOM 629 O O . ALA A 1 83 ? -17.803 -1.146 18.396 1.00 83.94 83 ALA A O 1
ATOM 630 N N . ALA A 1 84 ? -16.621 0.693 17.872 1.00 86.25 84 ALA A N 1
ATOM 631 C CA . ALA A 1 84 ? -16.706 1.283 19.205 1.00 86.25 84 ALA A CA 1
ATOM 632 C C . ALA A 1 84 ? -18.157 1.575 19.627 1.00 86.25 84 ALA A C 1
ATOM 634 O O . ALA A 1 84 ? -18.538 1.257 20.754 1.00 86.25 84 ALA A O 1
ATOM 635 N N . VAL A 1 85 ? -18.990 2.114 18.726 1.00 89.88 85 VAL A N 1
ATOM 636 C CA . VAL A 1 85 ? -20.410 2.390 19.019 1.00 89.88 85 VAL A CA 1
ATOM 637 C C . VAL A 1 85 ? -21.184 1.100 19.296 1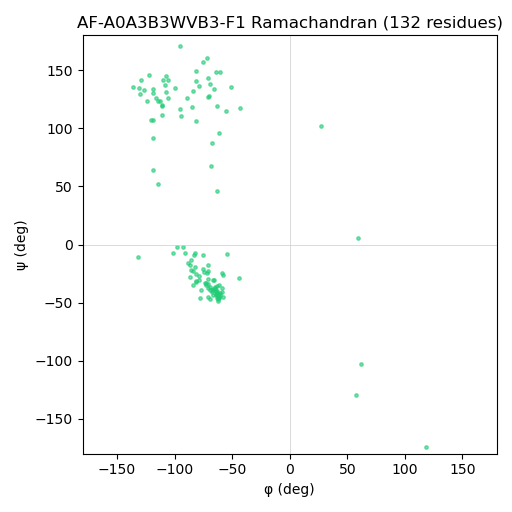.00 89.88 85 VAL A C 1
ATOM 639 O O . VAL A 1 85 ? -21.947 1.045 20.264 1.00 89.88 85 VAL A O 1
ATOM 642 N N . ILE A 1 86 ? -20.962 0.043 18.506 1.00 91.44 86 ILE A N 1
ATOM 643 C CA . ILE A 1 86 ? -21.639 -1.245 18.713 1.00 91.44 86 ILE A CA 1
ATOM 644 C C . ILE A 1 86 ? -21.257 -1.830 20.076 1.00 91.44 86 ILE A C 1
ATOM 646 O O . ILE A 1 86 ? -22.143 -2.163 20.866 1.00 91.44 86 ILE A O 1
ATOM 650 N N . ILE A 1 87 ? -19.965 -1.880 20.405 1.00 90.44 87 ILE A N 1
ATOM 651 C CA . ILE A 1 87 ? -19.486 -2.384 21.702 1.00 90.44 87 ILE A CA 1
ATOM 652 C C . ILE A 1 87 ? -20.098 -1.582 22.860 1.00 90.44 87 ILE A C 1
ATOM 654 O O . ILE A 1 87 ? -20.600 -2.162 23.826 1.00 90.44 87 ILE A O 1
ATOM 658 N N . LEU A 1 88 ? -20.114 -0.252 22.753 1.00 92.06 88 LEU A N 1
ATOM 659 C CA . LEU A 1 88 ? -20.642 0.631 23.792 1.00 92.06 88 LEU A CA 1
ATOM 660 C C . LEU A 1 88 ? -22.157 0.440 23.982 1.00 92.06 88 LEU A C 1
ATOM 662 O O . LEU A 1 88 ? -22.631 0.377 25.117 1.00 92.06 88 LEU A O 1
ATOM 666 N N . SER A 1 89 ? -22.909 0.249 22.894 1.00 92.19 89 SER A N 1
ATOM 667 C CA . SER A 1 89 ? -24.348 -0.040 22.946 1.00 92.19 89 SER A CA 1
ATOM 668 C C . SER A 1 89 ? -24.658 -1.360 23.671 1.00 92.19 89 SER A C 1
ATOM 670 O O . SER A 1 89 ? -25.512 -1.391 24.561 1.00 92.19 89 SER A O 1
ATOM 672 N N . VAL A 1 90 ? -23.906 -2.429 23.377 1.00 94.12 90 VAL A N 1
ATOM 673 C CA . VAL A 1 90 ? -24.058 -3.745 24.015 1.00 94.12 90 VAL A CA 1
ATOM 674 C C . VAL A 1 90 ? -23.742 -3.652 25.508 1.00 94.12 90 VAL A C 1
ATOM 676 O O . VAL A 1 90 ? -24.499 -4.172 26.331 1.00 94.12 90 VAL A O 1
ATOM 679 N N . LEU A 1 91 ? -22.682 -2.927 25.887 1.00 91.56 91 LEU A N 1
ATOM 680 C CA . LEU A 1 91 ? -22.346 -2.695 27.294 1.00 91.56 91 LEU A CA 1
ATOM 681 C C . LEU A 1 91 ? -23.462 -1.956 28.044 1.00 91.56 91 LEU A C 1
ATOM 683 O O . LEU A 1 91 ? -23.806 -2.361 29.157 1.00 91.56 91 LEU A O 1
ATOM 687 N N . ILE A 1 92 ? -24.069 -0.920 27.452 1.00 90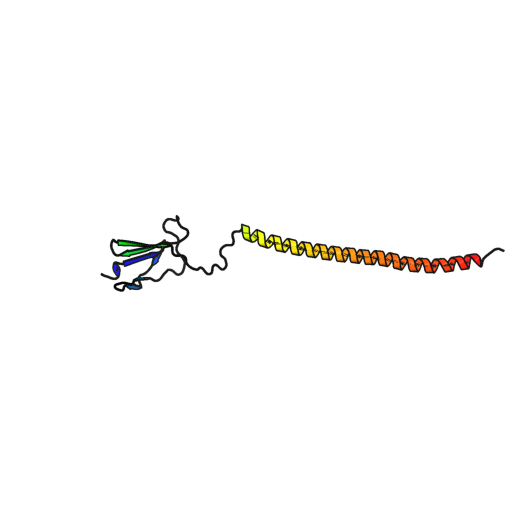.38 92 ILE A N 1
ATOM 688 C CA . ILE A 1 92 ? -25.201 -0.204 28.064 1.00 90.38 92 ILE A CA 1
ATOM 689 C C . ILE A 1 92 ? -26.387 -1.146 28.276 1.00 90.38 92 ILE A C 1
ATOM 691 O O . ILE A 1 92 ? -26.956 -1.155 29.368 1.00 90.38 92 ILE A O 1
ATOM 695 N N . VAL A 1 93 ? -26.740 -1.964 27.279 1.00 90.75 93 VAL A N 1
ATOM 696 C CA . VAL A 1 93 ? -27.842 -2.936 27.388 1.00 90.75 93 VAL A CA 1
ATOM 697 C C . VAL A 1 93 ? -27.565 -3.952 28.496 1.00 90.75 93 VAL A C 1
ATOM 699 O O . VAL A 1 93 ? -28.434 -4.189 29.334 1.00 90.75 93 VAL A O 1
ATOM 702 N N . ILE A 1 94 ? -26.345 -4.494 28.578 1.00 88.00 94 ILE A N 1
ATOM 703 C CA . ILE A 1 94 ? -25.945 -5.422 29.646 1.00 88.00 94 ILE A CA 1
ATOM 704 C C . ILE A 1 94 ? -26.025 -4.739 31.014 1.00 88.00 94 ILE A C 1
ATOM 706 O O . ILE A 1 94 ? -26.553 -5.317 31.965 1.00 88.00 94 ILE A O 1
ATOM 710 N N . LEU A 1 95 ? -25.527 -3.507 31.149 1.00 85.81 95 LEU A N 1
ATOM 711 C CA . LEU A 1 95 ? -25.578 -2.765 32.409 1.00 85.81 95 LEU A CA 1
ATOM 712 C C . LEU A 1 95 ? -27.010 -2.408 32.807 1.00 85.81 95 LEU A C 1
ATOM 714 O O . LEU A 1 95 ? -27.338 -2.517 33.988 1.00 85.81 95 LEU A O 1
ATOM 718 N N . MET A 1 96 ? -27.864 -2.034 31.854 1.00 84.19 96 MET A N 1
ATOM 719 C CA . MET A 1 96 ? -29.295 -1.834 32.068 1.00 84.19 96 MET A CA 1
ATOM 720 C C . MET A 1 96 ? -29.959 -3.130 32.507 1.00 84.19 96 MET A C 1
ATOM 722 O O . MET A 1 96 ? -30.651 -3.113 33.515 1.00 84.19 96 MET A O 1
ATOM 726 N N . TYR A 1 97 ? -29.687 -4.259 31.849 1.00 82.00 97 TYR A N 1
ATOM 727 C CA . TYR A 1 97 ? -30.216 -5.566 32.237 1.00 82.00 97 TYR A CA 1
ATOM 728 C C . TYR A 1 97 ? -29.741 -5.973 33.633 1.00 82.00 97 TYR A C 1
ATOM 730 O O . TYR A 1 97 ? -30.549 -6.370 34.465 1.00 82.00 97 TYR A O 1
ATOM 738 N N . ARG A 1 98 ? -28.454 -5.793 33.962 1.00 80.44 98 ARG A N 1
ATOM 739 C CA . ARG A 1 98 ? -27.915 -6.081 35.303 1.00 80.44 98 ARG A CA 1
ATOM 740 C C . ARG A 1 98 ? -28.454 -5.125 36.362 1.00 80.44 98 ARG A C 1
ATOM 742 O O . ARG A 1 98 ? -28.721 -5.564 37.477 1.00 80.44 98 ARG A O 1
ATOM 749 N N . ARG A 1 99 ? -28.618 -3.832 36.061 1.00 76.31 99 ARG A N 1
ATOM 750 C CA . ARG A 1 99 ? -29.208 -2.847 36.985 1.00 76.31 99 ARG A CA 1
ATOM 751 C C . ARG A 1 99 ? -30.694 -3.103 37.191 1.00 76.31 99 ARG A C 1
ATOM 753 O O . ARG A 1 99 ? -31.108 -3.151 38.343 1.00 76.31 99 ARG A O 1
ATOM 760 N N . LYS A 1 100 ? -31.455 -3.330 36.118 1.00 69.50 100 LYS A N 1
ATOM 761 C CA . LYS A 1 100 ? -32.874 -3.704 36.149 1.00 69.50 100 LYS A CA 1
ATOM 762 C C . LYS A 1 100 ? -33.077 -5.042 36.835 1.00 69.50 100 LYS A C 1
ATOM 764 O O . LYS A 1 100 ? -33.979 -5.135 37.641 1.00 69.50 100 LYS A O 1
ATOM 769 N N . SER A 1 101 ? -32.217 -6.033 36.613 1.00 64.31 101 SER A N 1
ATOM 770 C CA . SER A 1 101 ? -32.253 -7.320 37.315 1.00 64.31 101 SER A CA 1
ATOM 771 C C . SER A 1 101 ? -31.926 -7.152 38.798 1.00 64.31 101 SER A C 1
ATOM 773 O O . SER A 1 101 ? -32.658 -7.655 39.638 1.00 64.31 101 SER A O 1
ATOM 775 N N . LYS A 1 102 ? -30.912 -6.351 39.161 1.00 62.72 102 LYS A N 1
ATOM 776 C CA . LYS A 1 102 ? -30.646 -6.000 40.569 1.00 62.72 102 LYS A CA 1
ATOM 777 C C . LYS A 1 102 ? -31.797 -5.209 41.199 1.00 62.72 102 LYS A C 1
ATOM 779 O O . LYS A 1 102 ? -32.057 -5.384 42.382 1.00 62.72 102 LYS A O 1
ATOM 784 N N . GLN A 1 103 ? -32.464 -4.334 40.451 1.00 57.19 103 GLN A N 1
ATOM 785 C CA . GLN A 1 103 ? -33.640 -3.588 40.908 1.00 57.19 103 GLN A CA 1
ATOM 786 C C . GLN A 1 103 ? -34.852 -4.503 41.057 1.00 57.19 103 GLN A C 1
ATOM 788 O O . GLN A 1 103 ? -35.458 -4.484 42.113 1.00 57.19 103 GLN A O 1
ATOM 793 N N . ALA A 1 104 ? -35.120 -5.374 40.087 1.00 56.97 104 ALA A N 1
ATOM 794 C CA . ALA A 1 104 ? -36.171 -6.379 40.138 1.00 56.97 104 ALA A CA 1
ATOM 795 C C . ALA A 1 104 ? -35.940 -7.342 41.302 1.00 56.97 104 ALA A C 1
ATOM 797 O O . ALA A 1 104 ? -36.863 -7.603 42.051 1.00 56.97 104 ALA A O 1
ATOM 798 N N . LEU A 1 105 ? -34.700 -7.775 41.550 1.00 56.25 105 LEU A N 1
ATOM 799 C CA . LEU A 1 105 ? -34.356 -8.578 42.723 1.00 56.25 105 LEU A CA 1
ATOM 800 C C . LEU A 1 105 ? -34.531 -7.794 44.036 1.00 56.25 105 LEU A C 1
ATOM 802 O O . LEU A 1 105 ? -34.838 -8.388 45.063 1.00 56.25 105 LEU A O 1
ATOM 806 N N . ARG A 1 106 ? -34.337 -6.466 44.034 1.00 54.56 106 ARG A N 1
ATOM 807 C CA . ARG A 1 106 ? -34.572 -5.608 45.211 1.00 54.56 106 ARG A CA 1
ATOM 808 C C . ARG A 1 106 ? -36.053 -5.330 45.454 1.00 54.56 106 ARG A C 1
ATOM 810 O O . ARG A 1 106 ? -36.457 -5.347 46.609 1.00 54.56 106 ARG A O 1
ATOM 817 N N . ASP A 1 107 ? -36.847 -5.115 44.414 1.00 52.59 107 ASP A N 1
ATOM 818 C CA . ASP A 1 107 ? -38.297 -4.936 44.523 1.00 52.59 107 ASP A CA 1
ATOM 819 C C . ASP A 1 107 ? -38.980 -6.272 44.849 1.00 52.59 107 ASP A C 1
ATOM 821 O O . ASP A 1 107 ? -39.866 -6.314 45.693 1.00 52.59 107 ASP A O 1
ATOM 825 N N . TYR A 1 108 ? -38.467 -7.389 44.326 1.00 47.03 108 TYR A N 1
ATOM 826 C CA . TYR A 1 108 ? -38.905 -8.737 44.692 1.00 47.03 108 TYR A CA 1
ATOM 827 C C . TYR A 1 108 ? -38.543 -9.092 46.142 1.00 47.03 108 TYR A C 1
ATOM 829 O O . TYR A 1 108 ? -39.375 -9.630 46.862 1.00 47.03 108 TYR A O 1
ATOM 837 N N . LYS A 1 109 ? -37.344 -8.725 46.628 1.00 51.19 109 LYS A N 1
ATOM 838 C CA . LYS A 1 109 ? -36.974 -8.889 48.049 1.00 51.19 109 LYS A CA 1
ATOM 839 C C . LYS A 1 109 ? -37.817 -8.030 48.984 1.00 51.19 109 LYS A C 1
ATOM 841 O O . LYS A 1 109 ? -38.133 -8.487 50.073 1.00 51.19 109 LYS A O 1
ATOM 846 N N . LYS A 1 110 ? -38.187 -6.813 48.576 1.00 51.34 110 LYS A N 1
ATOM 847 C CA . LYS A 1 110 ? -39.111 -5.968 49.347 1.00 51.34 110 LYS A CA 1
ATOM 848 C C . LYS A 1 110 ? -40.501 -6.598 49.441 1.00 51.34 110 LYS A C 1
ATOM 850 O O . LYS A 1 110 ? -41.079 -6.571 50.518 1.00 51.34 110 LYS A O 1
ATOM 855 N N . VAL A 1 111 ? -40.994 -7.209 48.361 1.00 53.06 111 VAL A N 1
ATOM 856 C CA . VAL A 1 111 ? -42.278 -7.933 48.353 1.00 53.06 111 VAL A CA 1
ATOM 857 C C . VAL A 1 111 ? -42.212 -9.231 49.176 1.00 53.06 111 VAL A C 1
ATOM 859 O O . VAL A 1 111 ? -43.143 -9.512 49.922 1.00 53.06 111 VAL A O 1
ATOM 862 N N . LEU A 1 112 ? -41.104 -9.985 49.136 1.00 52.00 112 LEU A N 1
ATOM 863 C CA . LEU A 1 112 ? -40.927 -11.191 49.966 1.00 52.00 112 LEU A CA 1
ATOM 864 C C . LEU A 1 112 ? -40.766 -10.885 51.468 1.00 52.00 112 LEU A C 1
ATOM 866 O O . LEU A 1 112 ? -41.295 -11.623 52.289 1.00 52.00 112 LEU A O 1
ATOM 870 N N . LEU A 1 113 ? -40.090 -9.792 51.843 1.00 54.91 113 LEU A N 1
ATOM 871 C CA . LEU A 1 113 ? -39.959 -9.357 53.248 1.00 54.91 113 LEU A CA 1
ATOM 872 C C . LEU A 1 113 ? -41.262 -8.785 53.829 1.00 54.91 113 LEU A C 1
ATOM 874 O O . LEU A 1 113 ? -41.473 -8.828 55.042 1.00 54.91 113 LEU A O 1
ATOM 878 N N . GLN A 1 114 ? -42.157 -8.270 52.980 1.00 46.62 114 GLN A N 1
ATOM 879 C CA . GLN A 1 114 ? -43.495 -7.857 53.412 1.00 46.62 114 GLN A CA 1
ATOM 880 C C . GLN A 1 114 ? -44.402 -9.044 53.755 1.00 46.62 114 GLN A C 1
ATOM 882 O O . GLN A 1 114 ? -45.319 -8.877 54.555 1.00 46.62 114 GLN A O 1
ATOM 887 N N . LEU A 1 115 ? -44.118 -10.233 53.220 1.00 53.22 115 LEU A N 1
ATOM 888 C CA . LEU A 1 115 ? -44.826 -11.462 53.577 1.00 53.22 115 LEU A CA 1
ATOM 889 C C . LEU A 1 115 ? -44.437 -11.979 54.974 1.00 53.22 115 LEU A C 1
ATOM 891 O O . LEU A 1 115 ? -45.307 -12.451 55.693 1.00 53.22 115 LEU A O 1
ATOM 895 N N . GLU A 1 116 ? -43.192 -11.788 55.419 1.00 49.91 116 GLU A N 1
ATOM 896 C CA . GLU A 1 116 ? -42.749 -12.229 56.757 1.00 49.91 116 GLU A CA 1
ATOM 897 C C . GLU A 1 116 ? -43.210 -11.272 57.877 1.00 49.91 116 GLU A C 1
ATOM 899 O O . GLU A 1 116 ? -43.532 -11.683 58.991 1.00 49.91 116 GLU A O 1
ATOM 904 N N . THR A 1 117 ? -43.343 -9.976 57.567 1.00 53.62 117 THR A N 1
ATOM 905 C CA . THR A 1 117 ? -43.853 -8.975 58.528 1.00 53.62 117 THR A CA 1
ATOM 906 C C . THR A 1 117 ? -45.377 -9.069 58.719 1.00 53.62 117 THR A C 1
ATOM 908 O O . THR A 1 117 ? -45.899 -8.644 59.750 1.00 53.62 117 THR A O 1
ATOM 911 N N . LEU A 1 118 ? -46.101 -9.664 57.763 1.00 51.28 118 LEU A N 1
ATOM 912 C CA . LEU A 1 118 ? -47.533 -9.955 57.900 1.00 51.28 118 LEU A CA 1
ATOM 913 C C . LEU A 1 118 ? -47.820 -11.255 58.670 1.00 51.28 118 LEU A C 1
ATOM 915 O O . LEU A 1 118 ? -48.917 -11.392 59.203 1.00 51.28 118 LEU A O 1
ATOM 919 N N . GLU A 1 119 ? -46.857 -12.169 58.799 1.00 51.78 119 GLU A N 1
ATOM 920 C CA . GLU A 1 119 ? -47.040 -13.414 59.561 1.00 51.78 119 GLU A CA 1
ATOM 921 C C . GLU A 1 119 ? -46.854 -13.203 61.079 1.00 51.78 119 GLU A C 1
ATOM 923 O O . GLU A 1 119 ? -47.552 -13.808 61.891 1.00 51.78 119 GLU A O 1
ATOM 928 N N . ILE A 1 120 ? -45.992 -12.262 61.487 1.00 53.22 120 ILE A N 1
ATOM 929 C CA . ILE A 1 120 ? -45.708 -11.989 62.911 1.00 53.22 120 ILE A CA 1
ATOM 930 C C . ILE A 1 120 ? -46.774 -11.087 63.566 1.00 53.22 120 ILE A C 1
ATOM 932 O O . ILE A 1 120 ? -47.004 -11.177 64.773 1.00 53.22 120 ILE A O 1
ATOM 936 N N . ASN A 1 121 ? -47.486 -10.252 62.800 1.00 53.28 121 ASN A N 1
ATOM 937 C CA . ASN A 1 121 ? -48.448 -9.304 63.381 1.00 53.28 121 ASN A CA 1
ATOM 938 C C . ASN A 1 121 ? -49.842 -9.901 63.673 1.00 53.28 121 ASN A C 1
ATOM 940 O O . ASN A 1 121 ? -50.650 -9.258 64.337 1.00 53.28 121 ASN A O 1
ATOM 944 N N . VAL A 1 122 ? -50.136 -11.129 63.227 1.00 50.38 122 VAL A N 1
ATOM 945 C CA . VAL A 1 122 ? -51.401 -11.814 63.575 1.00 50.38 122 VAL A CA 1
ATOM 946 C C . VAL A 1 122 ? -51.280 -12.584 64.901 1.00 50.38 122 VAL A C 1
ATOM 948 O O . VAL A 1 122 ? -52.253 -12.694 65.646 1.00 50.38 122 VAL A O 1
ATOM 951 N N . GLY A 1 123 ? -50.078 -13.045 65.269 1.00 55.62 123 GLY A N 1
ATOM 952 C CA . GLY A 1 123 ? -49.844 -13.725 66.551 1.00 55.62 123 GLY A CA 1
ATOM 953 C C . GLY A 1 123 ? -49.880 -12.793 67.769 1.00 55.62 123 GLY A C 1
ATOM 954 O O . GLY A 1 123 ? -50.329 -13.193 68.845 1.00 55.62 123 GLY A O 1
ATOM 955 N N . ASP A 1 124 ? -49.453 -11.536 67.614 1.00 50.66 124 ASP A N 1
ATOM 956 C CA . ASP A 1 124 ? -49.343 -10.605 68.746 1.00 50.66 124 ASP A CA 1
ATOM 957 C C . ASP A 1 124 ? -50.661 -9.865 69.061 1.00 50.66 124 ASP A C 1
ATOM 959 O O . ASP A 1 124 ? -50.806 -9.314 70.153 1.00 50.66 124 ASP A O 1
ATOM 963 N N . GLN A 1 125 ? -51.654 -9.913 68.159 1.00 52.75 125 GLN A N 1
ATOM 964 C CA . GLN A 1 125 ? -53.012 -9.415 68.424 1.00 52.75 125 GLN A CA 1
ATOM 965 C C . GLN A 1 125 ? -53.884 -10.452 69.152 1.00 52.75 125 GLN A C 1
ATOM 967 O O . GLN A 1 125 ? -54.636 -10.087 70.048 1.00 52.75 125 GLN A O 1
ATOM 972 N N . CYS A 1 126 ? -53.720 -11.754 68.877 1.00 53.75 126 CYS A N 1
ATOM 973 C CA . CYS A 1 126 ? -54.452 -12.797 69.610 1.00 53.75 126 CYS A CA 1
ATOM 974 C C . CYS A 1 126 ? -53.950 -12.962 71.060 1.00 53.75 126 CYS A C 1
ATOM 976 O O . CYS A 1 126 ? -54.731 -13.269 71.958 1.00 53.75 126 CYS A O 1
ATOM 978 N N . ARG A 1 127 ? -52.663 -12.681 71.331 1.00 51.50 127 ARG A N 1
ATOM 979 C CA . ARG A 1 127 ? -52.119 -12.703 72.703 1.00 51.50 127 ARG A CA 1
ATOM 980 C C . ARG A 1 127 ? -52.543 -11.494 73.547 1.00 51.50 127 ARG A C 1
ATOM 982 O O . ARG A 1 127 ? -52.550 -11.602 74.767 1.00 51.50 127 ARG A O 1
ATOM 989 N N . LYS A 1 128 ? -52.907 -10.370 72.919 1.00 53.81 128 LYS A N 1
ATOM 990 C CA . LYS A 1 128 ? -53.339 -9.145 73.617 1.00 53.81 128 LYS A CA 1
ATOM 991 C C . LYS A 1 128 ? -54.830 -9.127 73.964 1.00 53.81 128 LYS A C 1
ATOM 993 O O . LYS A 1 128 ? -55.196 -8.463 74.922 1.00 53.81 128 LYS A O 1
ATOM 998 N N . GLU A 1 129 ? -55.652 -9.913 73.272 1.00 54.50 129 GLU A N 1
ATOM 999 C CA . GLU A 1 129 ? -57.078 -10.090 73.601 1.00 54.50 129 GLU A CA 1
ATOM 1000 C C . GLU A 1 129 ? -57.312 -11.198 74.656 1.00 54.50 129 GLU A C 1
ATOM 1002 O O . GLU A 1 129 ? -58.358 -11.234 75.295 1.00 54.50 129 GLU A O 1
ATOM 1007 N N . PHE A 1 130 ? -56.335 -12.090 74.894 1.00 51.72 130 PHE A N 1
ATOM 1008 C CA . PHE A 1 130 ? -56.423 -13.153 75.918 1.00 51.72 130 PHE A CA 1
ATOM 1009 C C . PHE A 1 130 ? -55.842 -12.784 77.291 1.00 51.72 130 PHE A C 1
ATOM 1011 O O . PHE A 1 130 ? -55.939 -13.568 78.232 1.00 51.72 1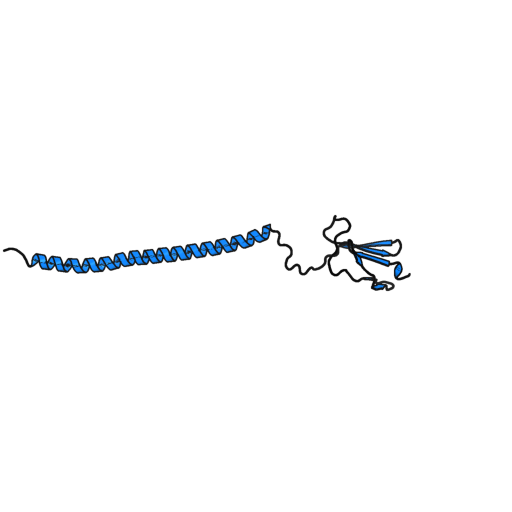30 PHE A O 1
ATOM 1018 N N . THR A 1 131 ? -55.283 -11.584 77.432 1.00 53.66 131 THR A N 1
ATOM 1019 C CA . THR A 1 131 ? -55.012 -10.959 78.734 1.00 53.66 131 THR A CA 1
ATOM 1020 C C . THR A 1 131 ? -55.879 -9.714 78.880 1.00 53.66 131 THR A C 1
ATOM 1022 O O . THR A 1 131 ? -55.377 -8.615 79.107 1.00 53.66 131 THR A O 1
ATOM 1025 N N . GLY A 1 132 ? -57.183 -9.884 78.666 1.00 47.53 132 GLY A N 1
ATOM 1026 C CA . GLY A 1 132 ? -58.175 -8.948 79.170 1.00 47.53 132 GLY A CA 1
ATOM 1027 C C . GLY A 1 132 ? -58.192 -8.989 80.698 1.00 47.53 132 GLY A C 1
ATOM 1028 O O . GLY A 1 132 ? -58.146 -10.066 81.286 1.00 47.53 132 GLY A O 1
ATOM 1029 N N . GLU A 1 133 ? -58.205 -7.795 81.289 1.00 45.59 133 GLU A N 1
ATOM 1030 C CA . GLU A 1 133 ? -58.881 -7.446 82.545 1.00 45.59 133 GLU A CA 1
ATOM 1031 C C . GLU A 1 133 ? -59.103 -8.566 83.581 1.00 45.59 133 GLU A C 1
ATOM 1033 O O . GLU A 1 133 ? -60.074 -9.318 83.495 1.00 45.59 133 GLU A O 1
ATOM 1038 N N . GLN A 1 134 ? -58.267 -8.584 84.625 1.00 41.75 134 GLN A N 1
ATOM 1039 C CA . GLN A 1 134 ? -58.632 -8.297 86.029 1.00 41.75 134 GLN A CA 1
ATOM 1040 C C . GLN A 1 134 ? -57.422 -8.459 86.952 1.00 41.75 134 GLN A C 1
ATOM 1042 O O . GLN A 1 134 ? -56.674 -9.448 86.795 1.00 41.75 134 GLN A O 1
#

Organism: NCBI:txid48701

Foldseek 3Di:
DDPVQKWKAWAPGTWDFPDDDPPDTDTDDDPDQDQHNVNPDRFTWIWMGRNPDIDTPGTDDDPDPCCVPPPPPVVVVVVVVVVVVVVVVVVVVVVCVVVVVVVVVVVVVVVVVVVVVVVVVVVVVVVVVVPDDD

InterPro domains:
  IPR031148 Plexin family [PTHR22625] (1-132)

Sequence (134 aa):
MSKDEVRARLGDQDCEVKTLDRTHLYCEPPENQPLSVDGSSELPMLKVFMGKLQVDLGLVQYDSDSLLSPIPLVAQISLGAGAAVIILSVLIVILMYRRKSKQALRDYKKVLLQLETLEINVGDQCRKEFTGEQ

Mean predicted aligned error: 18.52 Å

Nearest PDB structures (foldseek):
  4oia-assembly1_A  TM=3.964E-01  e=3.682E+00  Homo sapiens

pLDDT: mean 70.51, std 14.87, range [41.75, 94.12]